Protein AF-A0A352CCK0-F1 (afdb_monomer)

Structure (mmCIF, N/CA/C/O backbone):
data_AF-A0A352CCK0-F1
#
_entry.id   AF-A0A352CCK0-F1
#
loop_
_atom_site.group_PDB
_atom_site.id
_atom_site.type_symbol
_atom_site.label_atom_id
_atom_site.label_alt_id
_atom_site.label_comp_id
_atom_site.label_asym_id
_atom_site.label_entity_id
_atom_site.label_seq_id
_atom_site.pdbx_PDB_ins_code
_atom_site.Cartn_x
_atom_site.Cartn_y
_atom_site.Cartn_z
_atom_site.occupancy
_atom_site.B_iso_or_equiv
_atom_site.auth_seq_id
_atom_site.auth_comp_id
_atom_site.auth_asym_id
_atom_site.auth_atom_id
_atom_site.pdbx_PDB_model_num
ATOM 1 N N . HIS A 1 1 ? 14.958 -21.003 -0.551 1.00 33.25 1 HIS A N 1
ATOM 2 C CA . HIS A 1 1 ? 13.578 -20.506 -0.450 1.00 33.25 1 HIS A CA 1
ATOM 3 C C . HIS A 1 1 ? 13.629 -19.339 0.520 1.00 33.25 1 HIS A C 1
ATOM 5 O O . HIS A 1 1 ? 13.794 -19.569 1.708 1.00 33.25 1 HIS A O 1
ATOM 11 N N . TYR A 1 2 ? 13.639 -18.114 0.000 1.00 32.19 2 TYR A N 1
ATOM 12 C CA . TYR A 1 2 ? 13.133 -16.966 0.750 1.00 32.19 2 TYR A CA 1
ATOM 13 C C . TYR A 1 2 ? 11.625 -17.012 0.502 1.00 32.19 2 TYR A C 1
ATOM 15 O O . TYR A 1 2 ? 11.228 -17.150 -0.652 1.00 32.19 2 TYR A O 1
ATOM 23 N N . GLY A 1 3 ? 10.820 -17.131 1.550 1.00 37.81 3 GLY A N 1
ATOM 24 C CA . GLY A 1 3 ? 9.410 -17.483 1.397 1.00 37.81 3 GLY A CA 1
ATOM 25 C C . GLY A 1 3 ? 8.846 -18.062 2.681 1.00 37.81 3 GLY A C 1
ATOM 26 O O . GLY A 1 3 ? 8.776 -19.281 2.848 1.00 37.81 3 GLY A O 1
ATOM 27 N N . GLY A 1 4 ? 8.462 -17.176 3.595 1.00 41.88 4 GLY A N 1
ATOM 28 C CA . GLY A 1 4 ? 7.286 -17.467 4.406 1.00 41.88 4 GLY A CA 1
ATOM 29 C C . GLY A 1 4 ? 6.049 -17.375 3.510 1.00 41.88 4 GLY A C 1
ATOM 30 O O . GLY A 1 4 ? 6.106 -16.785 2.438 1.00 41.88 4 GLY A O 1
ATOM 31 N N . SER A 1 5 ? 4.922 -17.940 3.934 1.00 61.09 5 SER A N 1
ATOM 32 C CA . SER A 1 5 ? 3.631 -17.880 3.223 1.00 61.09 5 SER A CA 1
ATOM 33 C C . SER A 1 5 ? 3.028 -16.465 3.100 1.00 61.09 5 SER A C 1
ATOM 35 O O . SER A 1 5 ? 1.829 -16.331 2.863 1.00 61.09 5 SER A O 1
ATOM 37 N N . ALA A 1 6 ? 3.818 -15.417 3.337 1.00 68.88 6 ALA A N 1
ATOM 38 C CA . ALA A 1 6 ? 3.396 -14.032 3.247 1.00 68.88 6 ALA A CA 1
ATOM 39 C C . ALA A 1 6 ? 3.385 -13.577 1.778 1.00 68.88 6 ALA A C 1
ATOM 41 O O . ALA A 1 6 ? 4.199 -14.042 0.980 1.00 68.88 6 ALA A O 1
ATOM 42 N N . PRO A 1 7 ? 2.457 -12.690 1.395 1.00 83.19 7 PRO A N 1
ATOM 43 C CA . PRO A 1 7 ? 2.450 -12.105 0.063 1.00 83.19 7 PRO A CA 1
ATOM 44 C C . PRO A 1 7 ? 3.632 -11.144 -0.107 1.00 83.19 7 PRO A C 1
ATOM 46 O O . PRO A 1 7 ? 4.042 -10.475 0.842 1.00 83.19 7 PRO A O 1
ATOM 49 N N . ASP A 1 8 ? 4.114 -11.003 -1.340 1.00 84.56 8 ASP A N 1
ATOM 50 C CA . ASP A 1 8 ? 5.326 -10.235 -1.648 1.00 84.56 8 ASP A CA 1
ATOM 51 C C . ASP A 1 8 ? 5.254 -8.770 -1.192 1.00 84.56 8 ASP A C 1
ATOM 53 O O . ASP A 1 8 ? 6.243 -8.209 -0.731 1.00 84.56 8 ASP A O 1
ATOM 57 N N . TRP A 1 9 ? 4.078 -8.137 -1.247 1.00 88.38 9 TRP A N 1
ATOM 58 C CA . TRP A 1 9 ? 3.930 -6.760 -0.764 1.00 88.38 9 TRP A CA 1
ATOM 59 C C . TRP A 1 9 ? 4.248 -6.620 0.732 1.00 88.38 9 TRP A C 1
ATOM 61 O O . TRP A 1 9 ? 4.710 -5.557 1.147 1.00 88.38 9 TRP A O 1
ATOM 71 N N . LEU A 1 10 ? 4.000 -7.654 1.544 1.00 89.19 10 LEU A N 1
ATOM 72 C CA . LEU A 1 10 ? 4.219 -7.625 2.991 1.00 89.19 10 LEU A CA 1
ATOM 73 C C . LEU A 1 10 ? 5.707 -7.777 3.320 1.00 89.19 10 LEU A C 1
ATOM 75 O O . LEU A 1 10 ? 6.226 -7.012 4.135 1.00 89.19 10 LEU A O 1
ATOM 79 N N . ASP A 1 11 ? 6.392 -8.691 2.631 1.00 85.12 11 ASP A N 1
ATOM 80 C CA . ASP A 1 11 ? 7.845 -8.866 2.728 1.00 85.12 11 ASP A CA 1
ATOM 81 C C . ASP A 1 11 ? 8.582 -7.596 2.269 1.00 85.12 11 ASP A C 1
ATOM 83 O O . ASP A 1 11 ? 9.446 -7.075 2.979 1.00 85.12 11 ASP A O 1
ATOM 87 N N . GLU A 1 12 ? 8.173 -7.015 1.138 1.00 86.25 12 GLU A N 1
ATOM 88 C CA . GLU A 1 12 ? 8.760 -5.767 0.645 1.00 86.25 12 GLU A CA 1
ATOM 89 C C . GLU A 1 12 ? 8.441 -4.573 1.544 1.00 86.25 12 GLU A C 1
ATOM 91 O O . GLU A 1 12 ? 9.282 -3.698 1.745 1.00 86.25 12 GLU A O 1
ATOM 96 N N . THR A 1 13 ? 7.256 -4.536 2.156 1.00 88.62 13 THR A N 1
ATOM 97 C CA . THR A 1 13 ? 6.929 -3.497 3.140 1.00 88.62 13 THR A CA 1
ATOM 98 C C . THR A 1 13 ? 7.850 -3.576 4.355 1.00 88.62 13 THR A C 1
ATOM 100 O O . THR A 1 13 ? 8.291 -2.534 4.840 1.00 88.62 13 THR A O 1
ATOM 103 N N . ALA A 1 14 ? 8.201 -4.778 4.820 1.00 88.00 14 ALA A N 1
ATOM 104 C CA . ALA A 1 14 ? 9.160 -4.937 5.909 1.00 88.00 14 ALA A CA 1
ATOM 105 C C . ALA A 1 14 ? 10.534 -4.349 5.542 1.00 88.00 14 ALA A C 1
ATOM 107 O O . ALA A 1 14 ? 11.110 -3.606 6.336 1.00 88.00 14 ALA A O 1
ATOM 108 N N . ALA A 1 15 ? 11.022 -4.600 4.322 1.00 86.81 15 ALA A N 1
ATOM 109 C CA . ALA A 1 15 ? 12.268 -4.010 3.829 1.00 86.81 15 ALA A CA 1
ATOM 110 C C . ALA A 1 15 ? 12.178 -2.477 3.704 1.00 86.81 15 ALA A C 1
ATOM 112 O O . ALA A 1 15 ? 13.061 -1.758 4.176 1.00 86.81 15 ALA A O 1
ATOM 113 N N . ILE A 1 16 ? 11.084 -1.970 3.129 1.00 88.81 16 ILE A N 1
ATOM 114 C CA . ILE A 1 16 ? 10.825 -0.538 2.930 1.00 88.81 16 ILE A CA 1
ATOM 115 C C . ILE A 1 16 ? 10.741 0.222 4.262 1.00 88.81 16 ILE A C 1
ATOM 117 O O . ILE A 1 16 ? 11.151 1.380 4.351 1.00 88.81 16 ILE A O 1
ATOM 121 N N . LEU A 1 17 ? 10.202 -0.394 5.315 1.00 90.50 17 LEU A N 1
ATOM 122 C CA . LEU A 1 17 ? 10.131 0.220 6.645 1.00 90.50 17 LEU A CA 1
ATOM 123 C C . LEU A 1 17 ? 11.506 0.369 7.309 1.00 90.50 17 LEU A C 1
ATOM 125 O O . LEU A 1 17 ? 11.658 1.220 8.181 1.00 90.50 17 LEU A O 1
ATOM 129 N N . CYS A 1 18 ? 12.510 -0.396 6.875 1.00 90.50 18 CYS A N 1
ATOM 130 C CA . CYS A 1 18 ? 13.891 -0.271 7.342 1.00 90.50 18 CYS A CA 1
ATOM 131 C C . CYS A 1 18 ? 14.732 0.739 6.539 1.00 90.50 18 CYS A C 1
ATOM 133 O O . CYS A 1 18 ? 15.909 0.930 6.852 1.00 90.50 18 CYS A O 1
ATOM 135 N N . GLU A 1 19 ? 14.174 1.371 5.503 1.00 91.00 19 GLU A N 1
ATOM 136 C CA . GLU A 1 19 ? 14.890 2.356 4.691 1.00 91.00 19 GLU A CA 1
ATOM 137 C C . GLU A 1 19 ? 15.216 3.635 5.471 1.00 91.00 19 GLU A C 1
ATOM 139 O O . GLU A 1 19 ? 14.504 4.057 6.383 1.00 91.00 19 GLU A O 1
ATOM 144 N N . ASP A 1 20 ? 16.289 4.315 5.066 1.00 92.19 20 ASP A N 1
ATOM 145 C CA . ASP A 1 20 ? 16.649 5.601 5.647 1.00 92.19 20 ASP A CA 1
ATOM 146 C C . ASP A 1 20 ? 15.631 6.710 5.297 1.00 92.19 20 ASP A C 1
ATOM 148 O O . ASP A 1 20 ? 14.841 6.625 4.347 1.00 92.19 20 ASP A O 1
ATOM 152 N N . ALA A 1 21 ? 15.673 7.804 6.061 1.00 92.00 21 ALA A N 1
ATOM 153 C CA . ALA A 1 21 ? 14.740 8.919 5.912 1.00 92.00 21 ALA A CA 1
ATOM 154 C C . ALA A 1 21 ? 14.803 9.596 4.530 1.00 92.00 21 ALA A C 1
ATOM 156 O O . ALA A 1 21 ? 13.780 10.072 4.032 1.00 92.00 21 ALA A O 1
ATOM 157 N N . LYS A 1 22 ? 15.982 9.644 3.895 1.00 91.00 22 LYS A N 1
ATOM 158 C CA . LYS A 1 22 ? 16.146 10.251 2.570 1.00 91.00 22 LYS A CA 1
ATOM 159 C C . LYS A 1 22 ? 15.487 9.372 1.509 1.00 91.00 22 LYS A C 1
ATOM 161 O O . LYS A 1 22 ? 14.765 9.902 0.668 1.00 91.00 22 LYS A O 1
ATOM 166 N N . THR A 1 23 ? 15.712 8.063 1.554 1.00 87.88 23 THR A N 1
ATOM 167 C CA . THR A 1 23 ? 15.094 7.092 0.638 1.00 87.88 23 THR A CA 1
ATOM 168 C C . THR A 1 23 ? 13.573 7.085 0.800 1.00 87.88 23 THR A C 1
ATOM 170 O O . THR A 1 23 ? 12.845 7.238 -0.182 1.00 87.88 23 THR A O 1
ATOM 173 N N . THR A 1 24 ? 13.089 7.071 2.045 1.00 91.88 24 THR A N 1
ATOM 174 C CA . THR A 1 24 ? 11.660 7.196 2.371 1.00 91.88 24 THR A CA 1
ATOM 175 C C . THR A 1 24 ? 11.036 8.464 1.772 1.00 91.88 24 THR A C 1
ATOM 177 O O . THR A 1 24 ? 9.984 8.405 1.128 1.00 91.88 24 THR A O 1
ATOM 180 N N . ALA A 1 25 ? 11.674 9.625 1.955 1.00 93.38 25 ALA A N 1
ATOM 181 C CA . ALA A 1 25 ? 11.174 10.894 1.425 1.00 93.38 25 ALA A CA 1
ATOM 182 C C . ALA A 1 25 ? 11.165 10.923 -0.112 1.00 93.38 25 ALA A C 1
ATOM 184 O O . ALA A 1 25 ? 10.228 11.450 -0.717 1.00 93.38 25 ALA A O 1
ATOM 185 N N . ASP A 1 26 ? 12.183 10.338 -0.743 1.00 90.31 26 ASP A N 1
ATOM 186 C CA . ASP A 1 26 ? 12.277 10.276 -2.197 1.00 90.31 26 ASP A CA 1
ATOM 187 C C . ASP A 1 26 ? 11.173 9.397 -2.796 1.00 90.31 26 ASP A C 1
ATOM 189 O O . ASP A 1 26 ? 10.500 9.826 -3.732 1.00 90.31 26 ASP A O 1
ATOM 193 N N . ARG A 1 27 ? 10.873 8.236 -2.195 1.00 92.44 27 ARG A N 1
ATOM 194 C CA . ARG A 1 27 ? 9.745 7.387 -2.619 1.00 92.44 27 ARG A CA 1
ATOM 195 C C . ARG A 1 27 ? 8.406 8.119 -2.545 1.00 92.44 27 ARG A C 1
ATOM 197 O O . ARG A 1 27 ? 7.650 8.114 -3.513 1.00 92.44 27 ARG A O 1
ATOM 204 N N . ARG A 1 28 ? 8.120 8.818 -1.442 1.00 96.25 28 ARG A N 1
ATOM 205 C CA . ARG A 1 28 ? 6.884 9.617 -1.308 1.00 96.25 28 ARG A CA 1
ATOM 206 C C . ARG A 1 28 ? 6.789 10.693 -2.392 1.00 96.25 28 ARG A C 1
ATOM 208 O O . ARG A 1 28 ? 5.745 10.859 -3.023 1.00 96.25 28 ARG A O 1
ATOM 215 N N . ARG A 1 29 ? 7.895 11.394 -2.659 1.00 94.62 29 ARG A N 1
ATOM 216 C CA . ARG A 1 29 ? 7.970 12.399 -3.728 1.00 94.62 29 ARG A CA 1
ATOM 217 C C . ARG A 1 29 ? 7.735 11.781 -5.108 1.00 94.62 29 ARG A C 1
ATOM 219 O O . ARG A 1 29 ? 6.977 12.342 -5.896 1.00 94.62 29 ARG A O 1
ATOM 226 N N . GLN A 1 30 ? 8.378 10.659 -5.415 1.00 92.38 30 GLN A N 1
ATOM 227 C CA . GLN A 1 30 ? 8.227 9.976 -6.699 1.00 92.38 30 GLN A CA 1
ATOM 228 C C . GLN A 1 30 ? 6.796 9.467 -6.900 1.00 92.38 30 GLN A C 1
ATOM 230 O O . GLN A 1 30 ? 6.229 9.669 -7.973 1.00 92.38 30 GLN A O 1
ATOM 235 N N . PHE A 1 31 ? 6.166 8.912 -5.860 1.00 94.62 31 PHE A N 1
ATOM 236 C CA . PHE A 1 31 ? 4.756 8.525 -5.909 1.00 94.62 31 PHE A CA 1
ATOM 237 C C . PHE A 1 31 ? 3.846 9.727 -6.210 1.00 94.62 31 PHE A C 1
ATOM 239 O O . PHE A 1 31 ? 2.965 9.638 -7.065 1.00 94.62 31 PHE A O 1
ATOM 246 N N . ALA A 1 32 ? 4.091 10.882 -5.578 1.00 94.44 32 ALA A N 1
ATOM 247 C CA . ALA A 1 32 ? 3.344 12.108 -5.864 1.00 94.44 32 ALA A CA 1
ATOM 248 C C . ALA A 1 32 ? 3.473 12.537 -7.338 1.00 94.44 32 ALA A C 1
ATOM 250 O O . ALA A 1 32 ? 2.478 12.880 -7.977 1.00 94.44 32 ALA A O 1
ATOM 251 N N . LEU A 1 33 ? 4.686 12.482 -7.899 1.00 91.44 33 LEU A N 1
ATOM 252 C CA . LEU A 1 33 ? 4.928 12.787 -9.313 1.00 91.44 33 LEU A CA 1
ATOM 253 C C . LEU A 1 33 ? 4.225 11.790 -10.242 1.00 91.44 33 LEU A C 1
ATOM 255 O O . LEU A 1 33 ? 3.633 12.214 -11.235 1.00 91.44 33 LEU A O 1
ATOM 259 N N . GLN A 1 34 ? 4.243 10.497 -9.907 1.00 91.38 34 GLN A N 1
ATOM 260 C CA . GLN A 1 34 ? 3.528 9.460 -10.650 1.00 91.38 34 GLN A CA 1
ATOM 261 C C . GLN A 1 34 ? 2.025 9.742 -10.672 1.00 91.38 34 GLN A C 1
ATOM 263 O O . GLN A 1 34 ? 1.400 9.726 -11.729 1.00 91.38 34 GLN A O 1
ATOM 268 N N . ARG A 1 35 ? 1.444 10.079 -9.517 1.00 90.94 35 ARG A N 1
ATOM 269 C CA . ARG A 1 35 ? 0.014 10.375 -9.411 1.00 90.94 35 ARG A CA 1
ATOM 270 C C . ARG A 1 35 ? -0.401 11.640 -10.170 1.00 90.94 35 ARG A C 1
ATOM 272 O O . ARG A 1 35 ? -1.517 11.722 -10.666 1.00 90.94 35 ARG A O 1
ATOM 279 N N . GLN A 1 36 ? 0.505 12.606 -10.298 1.00 91.44 36 GLN A N 1
ATOM 280 C CA . GLN A 1 36 ? 0.318 13.810 -11.117 1.00 91.44 36 GLN A CA 1
ATOM 281 C C . GLN A 1 36 ? 0.558 13.567 -12.619 1.00 91.44 36 GLN A C 1
ATOM 283 O O . GLN A 1 36 ? 0.538 14.520 -13.394 1.00 91.44 36 GLN A O 1
ATOM 288 N N . GLY A 1 37 ? 0.857 12.333 -13.041 1.00 87.31 37 GLY A N 1
ATOM 289 C CA . GLY A 1 37 ? 1.181 12.011 -14.434 1.00 87.31 37 GLY A CA 1
ATOM 290 C C . GLY A 1 37 ? 2.525 12.571 -14.916 1.00 87.31 37 GLY A C 1
ATOM 291 O O . GLY A 1 37 ? 2.793 12.579 -16.114 1.00 87.31 37 GLY A O 1
ATOM 292 N N . LYS A 1 38 ? 3.384 13.044 -14.004 1.00 84.56 38 LYS A N 1
ATOM 293 C CA . LYS A 1 38 ? 4.716 13.603 -14.314 1.00 84.56 38 LYS A CA 1
ATOM 294 C C . LYS A 1 38 ? 5.803 12.537 -14.430 1.00 84.56 38 LYS A C 1
ATOM 296 O O . LYS A 1 38 ? 6.928 12.842 -14.814 1.00 84.56 38 LYS A O 1
ATOM 301 N N . PHE A 1 39 ? 5.475 11.307 -14.065 1.00 77.94 39 PHE A N 1
ATOM 302 C CA . PHE A 1 39 ? 6.339 10.142 -14.141 1.00 77.94 39 PHE A CA 1
ATOM 303 C C . PHE A 1 39 ? 5.515 8.975 -14.688 1.00 77.94 39 PHE A C 1
ATOM 305 O O . PHE A 1 39 ? 4.384 8.768 -14.244 1.00 77.94 39 PHE A O 1
ATOM 312 N N . GLN A 1 40 ? 6.055 8.247 -15.669 1.00 76.00 40 GLN A N 1
ATOM 313 C CA . GLN A 1 40 ? 5.382 7.070 -16.214 1.00 76.00 40 GLN A CA 1
ATOM 314 C C . GLN A 1 40 ? 5.359 5.964 -15.162 1.00 76.00 40 GLN A C 1
ATOM 316 O O . GLN A 1 40 ? 6.388 5.611 -14.601 1.00 76.00 40 GLN A O 1
ATOM 321 N N . GLY A 1 41 ? 4.177 5.425 -14.895 1.00 77.69 41 GLY A N 1
ATOM 322 C CA . GLY A 1 41 ? 3.993 4.354 -13.930 1.00 77.69 41 GLY A CA 1
ATOM 323 C C . GLY A 1 41 ? 2.520 4.031 -13.746 1.00 77.69 41 GLY A C 1
ATOM 324 O O . GLY A 1 41 ? 1.642 4.693 -14.309 1.00 77.69 41 GLY A O 1
ATOM 325 N N . ARG A 1 42 ? 2.242 3.006 -12.946 1.00 83.94 42 ARG A N 1
ATOM 326 C CA . ARG A 1 42 ? 0.880 2.555 -12.649 1.00 83.94 42 ARG A CA 1
ATOM 327 C C . ARG A 1 42 ? 0.640 2.562 -11.148 1.00 83.94 42 ARG A C 1
ATOM 329 O O . ARG A 1 42 ? 1.481 2.117 -10.382 1.00 83.94 42 ARG A O 1
ATOM 336 N N . ILE A 1 43 ? -0.523 3.053 -10.736 1.00 88.94 43 ILE A N 1
ATOM 337 C CA . ILE A 1 43 ? -1.064 2.787 -9.402 1.00 88.94 43 ILE A CA 1
ATOM 338 C C . ILE A 1 43 ? -2.112 1.698 -9.598 1.00 88.94 43 ILE A C 1
ATOM 340 O O . ILE A 1 43 ? -3.000 1.841 -10.442 1.00 88.94 43 ILE A O 1
ATOM 344 N N . TRP A 1 44 ? -1.964 0.581 -8.897 1.00 91.81 44 TRP A N 1
ATOM 345 C CA . TRP A 1 44 ? -2.895 -0.535 -9.010 1.00 91.81 44 TRP A CA 1
ATOM 346 C C . TRP A 1 44 ? -4.016 -0.413 -7.978 1.00 91.81 44 TRP A C 1
ATOM 348 O O . TRP A 1 44 ? -3.738 -0.007 -6.847 1.00 91.81 44 TRP A O 1
ATOM 358 N N . PRO A 1 45 ? -5.246 -0.841 -8.317 1.00 92.25 45 PRO A N 1
ATOM 359 C CA . PRO A 1 45 ? -6.293 -1.052 -7.321 1.00 92.25 45 PRO A CA 1
ATOM 360 C C . PRO A 1 45 ? -5.807 -1.989 -6.208 1.00 92.25 45 PRO A C 1
ATOM 362 O O . PRO A 1 45 ? -5.096 -2.959 -6.495 1.00 92.25 45 PRO A O 1
ATOM 365 N N . MET A 1 46 ? -6.210 -1.744 -4.961 1.00 92.31 46 MET A N 1
ATOM 366 C CA . MET A 1 46 ? -5.807 -2.526 -3.782 1.00 92.31 46 MET A CA 1
ATOM 367 C C . MET A 1 46 ? -6.054 -4.015 -3.954 1.00 92.31 46 MET A C 1
ATOM 369 O O . MET A 1 46 ? -5.168 -4.806 -3.643 1.00 92.31 46 MET A O 1
ATOM 373 N N . ARG A 1 47 ? -7.207 -4.411 -4.513 1.00 87.88 47 ARG A N 1
ATOM 374 C CA . ARG A 1 47 ? -7.478 -5.833 -4.794 1.00 87.88 47 ARG A CA 1
ATOM 375 C C . ARG A 1 47 ? -6.352 -6.480 -5.598 1.00 87.88 47 ARG A C 1
ATOM 377 O O . ARG A 1 47 ? -5.924 -7.575 -5.272 1.00 87.88 47 ARG A O 1
ATOM 384 N N . HIS A 1 48 ? -5.889 -5.801 -6.643 1.00 86.56 48 HIS A N 1
ATOM 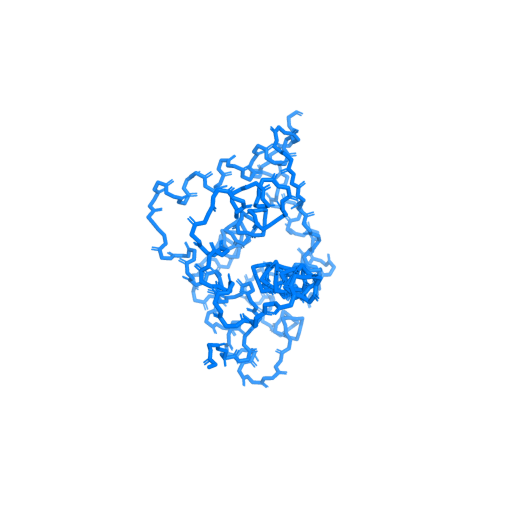385 C CA . HIS A 1 48 ? -4.831 -6.332 -7.487 1.00 86.56 48 HIS A CA 1
ATOM 386 C C . HIS A 1 48 ? -3.482 -6.269 -6.772 1.00 86.56 48 HIS A C 1
ATOM 388 O O . HIS A 1 48 ? -2.780 -7.268 -6.721 1.00 86.56 48 HIS A O 1
ATOM 394 N N . PHE A 1 49 ? -3.147 -5.125 -6.174 1.00 90.25 49 PHE A N 1
ATOM 395 C CA . PHE A 1 49 ? -1.878 -4.920 -5.475 1.00 90.25 49 PHE A CA 1
ATOM 396 C C . PHE A 1 49 ? -1.623 -5.959 -4.368 1.00 90.25 49 PHE A C 1
ATOM 398 O O . PHE A 1 49 ? -0.516 -6.474 -4.255 1.00 90.25 49 PHE A O 1
ATOM 405 N N . LEU A 1 50 ? -2.651 -6.310 -3.592 1.00 89.88 50 LEU A N 1
ATOM 406 C CA . LEU A 1 50 ? -2.552 -7.270 -2.486 1.00 89.88 50 LEU A CA 1
ATOM 407 C C . LEU A 1 50 ? -2.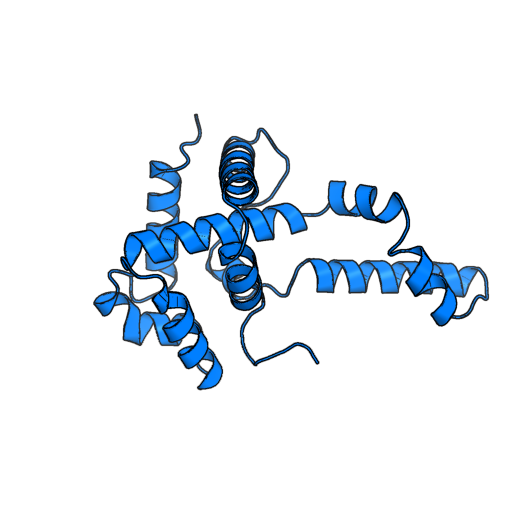348 -8.726 -2.940 1.00 89.88 50 LEU A C 1
ATOM 409 O O . LEU A 1 50 ? -1.915 -9.552 -2.138 1.00 89.88 50 LEU A O 1
ATOM 413 N N . GLU A 1 51 ? -2.663 -9.033 -4.200 1.00 85.38 51 GLU A N 1
ATOM 414 C CA . GLU A 1 51 ? -2.538 -10.360 -4.820 1.00 85.38 51 GLU A CA 1
ATOM 415 C C . GLU A 1 51 ? -1.330 -10.451 -5.773 1.00 85.38 51 GLU A C 1
ATOM 417 O O . GLU A 1 51 ? -1.050 -11.517 -6.325 1.00 85.38 51 GLU A O 1
ATOM 422 N N . MET A 1 52 ? -0.623 -9.340 -6.008 1.00 79.88 52 MET A N 1
ATOM 423 C CA . MET A 1 52 ? 0.503 -9.298 -6.936 1.00 79.88 52 MET A CA 1
ATOM 424 C C . MET A 1 52 ? 1.681 -10.130 -6.429 1.00 79.88 52 MET A C 1
ATOM 426 O O . MET A 1 52 ? 2.120 -9.984 -5.290 1.00 79.88 52 MET A O 1
ATOM 430 N N . ALA A 1 53 ? 2.236 -10.934 -7.337 1.00 71.81 53 ALA A N 1
ATOM 431 C CA . ALA A 1 53 ? 3.556 -11.520 -7.164 1.00 71.81 53 ALA A CA 1
ATOM 432 C C . ALA A 1 53 ? 4.652 -10.455 -7.349 1.00 71.81 53 ALA A C 1
ATOM 434 O O . ALA A 1 53 ? 4.461 -9.485 -8.091 1.00 71.81 53 ALA A O 1
ATOM 435 N N . HIS A 1 54 ? 5.810 -10.665 -6.725 1.00 68.25 54 HIS A N 1
ATOM 436 C CA . HIS A 1 54 ? 6.921 -9.722 -6.718 1.00 68.25 54 HIS A CA 1
ATOM 437 C C . HIS A 1 54 ? 7.326 -9.316 -8.152 1.00 68.25 54 HIS A C 1
ATOM 439 O O . HIS A 1 54 ? 7.680 -10.192 -8.954 1.00 68.25 54 HIS A O 1
ATOM 445 N N . PRO A 1 55 ? 7.340 -8.014 -8.506 1.00 63.88 55 PRO A N 1
ATOM 446 C CA . PRO A 1 55 ? 7.640 -7.571 -9.869 1.00 63.88 55 PRO A CA 1
ATOM 447 C C . PRO A 1 55 ? 9.007 -8.036 -10.369 1.00 63.88 55 PRO A C 1
ATOM 449 O O . PRO A 1 55 ? 9.108 -8.493 -11.504 1.00 63.88 55 PRO A O 1
ATOM 452 N N . LEU A 1 56 ? 10.042 -8.022 -9.512 1.00 61.47 56 LEU A N 1
ATOM 453 C CA . LEU A 1 56 ? 11.363 -8.523 -9.914 1.00 61.47 56 LEU A CA 1
ATOM 454 C C . LEU A 1 56 ? 11.363 -10.032 -10.166 1.00 61.47 56 LEU A C 1
ATOM 456 O O . LEU A 1 56 ? 12.158 -10.489 -10.970 1.00 61.47 56 LEU A O 1
ATOM 460 N N . ALA A 1 57 ? 10.466 -10.814 -9.555 1.00 57.62 57 ALA A N 1
ATOM 461 C CA . ALA A 1 57 ? 10.378 -12.244 -9.854 1.00 57.62 57 ALA A CA 1
ATOM 462 C C . ALA A 1 57 ? 9.772 -12.490 -11.249 1.00 57.62 57 ALA A C 1
ATOM 464 O O . ALA A 1 57 ? 10.174 -13.422 -11.947 1.00 57.62 57 ALA A O 1
ATOM 465 N N . GLN A 1 58 ? 8.836 -11.636 -11.683 1.00 56.94 58 GLN A N 1
ATOM 466 C CA . GLN A 1 58 ? 8.296 -11.673 -13.046 1.00 56.94 58 GLN A CA 1
ATOM 467 C C . GLN A 1 58 ? 9.298 -11.145 -14.078 1.00 56.94 58 GLN A C 1
ATOM 469 O O . GLN A 1 58 ? 9.434 -11.731 -15.153 1.00 56.94 58 GLN A O 1
ATOM 474 N N . GLU A 1 59 ? 10.030 -10.080 -13.750 1.00 58.38 59 GLU A N 1
ATOM 475 C CA . GLU A 1 59 ? 11.101 -9.548 -14.598 1.00 58.38 59 GLU A CA 1
ATOM 476 C C . GLU A 1 59 ? 12.265 -10.532 -14.717 1.00 58.38 59 GLU A C 1
ATOM 478 O O . GLU A 1 59 ? 12.703 -10.803 -15.831 1.00 58.38 59 GLU A O 1
ATOM 483 N N . ASP A 1 60 ? 12.697 -11.153 -13.616 1.00 53.56 60 ASP A N 1
ATOM 484 C CA . ASP A 1 60 ? 13.688 -12.230 -13.618 1.00 53.56 60 ASP A CA 1
ATOM 485 C C . ASP A 1 60 ? 13.217 -13.394 -14.496 1.00 53.56 60 ASP A C 1
ATOM 487 O O . ASP A 1 60 ? 13.990 -13.918 -15.296 1.00 53.56 60 ASP A O 1
ATOM 491 N N . ALA A 1 61 ? 11.944 -13.794 -14.406 1.00 58.22 61 ALA A N 1
ATOM 492 C CA . ALA A 1 61 ? 11.395 -14.860 -15.240 1.00 58.22 61 ALA A CA 1
ATOM 493 C C . ALA A 1 61 ? 11.375 -14.487 -16.733 1.00 58.22 61 ALA A C 1
ATOM 495 O O . ALA A 1 61 ? 11.705 -15.328 -17.575 1.00 58.22 61 ALA A O 1
ATOM 496 N N . HIS A 1 62 ? 11.028 -13.243 -17.072 1.00 57.66 62 HIS A N 1
ATOM 497 C CA . HIS A 1 62 ? 11.065 -12.749 -18.449 1.00 57.66 62 HIS A CA 1
ATOM 498 C C . HIS A 1 62 ? 12.503 -12.675 -18.975 1.00 57.66 62 HIS A C 1
ATOM 500 O O . HIS A 1 62 ? 12.787 -13.197 -20.049 1.00 57.66 62 HIS A O 1
ATOM 506 N N . LEU A 1 63 ? 13.427 -12.117 -18.190 1.00 57.50 63 LEU A N 1
ATOM 507 C CA . LEU A 1 63 ? 14.854 -12.052 -18.500 1.00 57.50 63 LEU A CA 1
ATOM 508 C C . LEU A 1 63 ? 15.449 -13.444 -18.701 1.00 57.50 63 LEU A C 1
ATOM 510 O O . LEU A 1 63 ? 16.137 -13.672 -19.688 1.00 57.50 63 LEU A O 1
ATOM 514 N N . LEU A 1 64 ? 15.133 -14.404 -17.828 1.00 58.22 64 LEU A N 1
ATOM 515 C CA . LEU A 1 64 ? 15.526 -15.802 -18.008 1.00 58.22 64 LEU A CA 1
ATOM 516 C C . LEU A 1 64 ? 14.904 -16.428 -19.262 1.00 58.22 64 LEU A C 1
ATOM 518 O O . LEU A 1 64 ? 15.526 -17.292 -19.874 1.00 58.22 64 LEU A O 1
ATOM 522 N N . THR A 1 65 ? 13.686 -16.041 -19.637 1.00 64.75 65 THR A N 1
ATOM 523 C CA . THR A 1 65 ? 13.004 -16.579 -20.822 1.00 64.75 65 THR A CA 1
ATOM 524 C C . THR A 1 65 ? 13.622 -16.049 -22.113 1.00 64.75 65 THR A C 1
ATOM 526 O O . THR A 1 65 ? 13.914 -16.841 -23.008 1.00 64.75 65 THR A O 1
ATOM 529 N N . GLU A 1 66 ? 13.872 -14.744 -22.205 1.00 60.16 66 GLU A N 1
ATOM 530 C CA . GLU A 1 66 ? 14.537 -14.130 -23.360 1.00 60.16 66 GLU A CA 1
ATOM 531 C C . GLU A 1 66 ? 15.989 -14.604 -23.477 1.00 60.16 66 GLU A C 1
ATOM 533 O O . GLU A 1 66 ? 16.402 -15.073 -24.536 1.00 60.16 66 GLU A O 1
ATOM 538 N N . ALA A 1 67 ? 16.710 -14.657 -22.356 1.00 58.53 67 ALA A N 1
ATOM 539 C CA . ALA A 1 67 ? 18.048 -15.234 -22.277 1.00 58.53 67 ALA A CA 1
ATOM 540 C C . ALA A 1 67 ? 18.123 -16.668 -22.809 1.00 58.53 67 ALA A C 1
ATOM 542 O O . ALA A 1 67 ? 19.055 -17.028 -23.524 1.00 58.53 67 ALA A O 1
ATOM 543 N N . LYS A 1 68 ? 17.137 -17.505 -22.468 1.00 61.81 68 LYS A N 1
ATOM 544 C CA . LYS A 1 68 ? 17.058 -18.883 -22.965 1.00 61.81 68 LYS A CA 1
ATOM 545 C C . LYS A 1 68 ? 16.804 -18.940 -24.466 1.00 61.81 68 LYS A C 1
ATOM 547 O O . LYS A 1 68 ? 17.358 -19.810 -25.130 1.00 61.81 68 LYS A O 1
ATOM 552 N N . LYS A 1 69 ? 15.985 -18.035 -25.013 1.00 64.88 69 LYS A N 1
ATOM 553 C CA . LYS A 1 69 ? 15.742 -17.959 -26.463 1.00 64.88 69 LYS A CA 1
ATOM 554 C C . LYS A 1 69 ? 17.009 -17.557 -27.218 1.00 64.88 69 LYS A C 1
ATOM 556 O O . LYS A 1 69 ? 17.332 -18.188 -28.220 1.00 64.88 69 LYS A O 1
ATOM 561 N N . GLU A 1 70 ? 17.743 -16.567 -26.718 1.00 58.66 70 GLU A N 1
ATOM 562 C CA . GLU A 1 70 ? 19.006 -16.111 -27.311 1.00 58.66 70 GLU A CA 1
ATOM 563 C C . GLU A 1 70 ? 20.110 -17.169 -27.190 1.00 58.66 70 GLU A C 1
ATOM 565 O O . GLU A 1 70 ? 20.753 -17.517 -28.181 1.00 58.66 70 GLU A O 1
ATOM 570 N N . ALA A 1 71 ? 20.278 -17.774 -26.011 1.00 60.31 71 ALA A N 1
ATOM 571 C CA . ALA A 1 71 ? 21.255 -18.839 -25.795 1.00 60.31 71 ALA A CA 1
ATOM 572 C C . ALA A 1 71 ? 20.967 -20.080 -26.659 1.00 60.31 71 ALA A C 1
ATOM 574 O O . ALA A 1 71 ? 21.900 -20.683 -27.196 1.00 60.31 71 ALA A O 1
ATOM 575 N N . ALA A 1 72 ? 19.689 -20.427 -26.857 1.00 63.44 72 ALA A N 1
ATOM 576 C CA . ALA A 1 72 ? 19.278 -21.494 -27.767 1.00 63.44 72 ALA A CA 1
ATOM 577 C C . ALA A 1 72 ? 19.568 -21.156 -29.240 1.00 63.44 72 ALA A C 1
ATOM 579 O O . ALA A 1 72 ? 19.961 -22.044 -29.995 1.00 63.44 72 ALA A O 1
ATOM 580 N N . ALA A 1 73 ? 19.422 -19.890 -29.644 1.00 66.69 73 ALA A N 1
ATOM 581 C CA . ALA A 1 73 ? 19.762 -19.434 -30.992 1.00 66.69 73 ALA A CA 1
ATOM 582 C C . ALA A 1 73 ? 21.281 -19.452 -31.260 1.00 66.69 73 ALA A C 1
ATOM 584 O O . ALA A 1 73 ? 21.704 -19.670 -32.394 1.00 66.69 73 ALA A O 1
ATOM 585 N N . GLU A 1 74 ? 22.104 -19.275 -30.223 1.00 67.50 74 GLU A N 1
ATOM 586 C CA . GLU A 1 74 ? 23.571 -19.229 -30.315 1.00 67.50 74 GLU A CA 1
ATOM 587 C C . GLU A 1 74 ? 24.283 -20.527 -29.882 1.00 67.50 74 GLU A C 1
ATOM 589 O O . GLU A 1 74 ? 25.515 -20.594 -29.899 1.00 67.50 74 GLU A O 1
ATOM 594 N N . GLY A 1 75 ? 23.539 -21.563 -29.477 1.00 61.88 75 GLY A N 1
ATOM 595 C CA . GLY A 1 75 ? 24.089 -22.850 -29.031 1.00 61.88 75 GLY A CA 1
ATOM 596 C C . GLY A 1 75 ? 24.869 -22.794 -27.707 1.00 61.88 75 GLY A C 1
ATOM 597 O O . GLY A 1 75 ? 25.758 -23.617 -27.484 1.00 61.88 75 GLY A O 1
ATOM 598 N N . ARG A 1 76 ? 24.576 -21.821 -26.834 1.00 56.84 76 ARG A N 1
ATOM 599 C CA . ARG A 1 76 ? 25.269 -21.590 -25.551 1.00 56.84 76 ARG A CA 1
ATOM 600 C C . ARG A 1 76 ? 24.470 -22.166 -24.374 1.00 56.84 76 ARG A C 1
ATOM 602 O O . ARG A 1 76 ? 23.249 -22.234 -24.417 1.00 56.84 76 ARG A O 1
ATOM 609 N N . SER A 1 77 ? 25.152 -22.584 -23.304 1.00 56.50 77 SER A N 1
ATOM 610 C CA . SER A 1 77 ? 24.513 -23.192 -22.123 1.00 56.50 77 SER A CA 1
ATOM 611 C C . SER A 1 77 ? 24.039 -22.162 -21.083 1.00 56.50 77 SER A C 1
ATOM 613 O O . SER A 1 77 ? 24.807 -21.270 -20.715 1.00 56.50 77 SER A O 1
ATOM 615 N N . ASP A 1 78 ? 22.844 -22.381 -20.521 1.00 54.56 78 ASP A N 1
ATOM 616 C CA . ASP A 1 78 ? 22.099 -21.527 -19.570 1.00 54.56 78 ASP A CA 1
ATOM 617 C C . ASP A 1 78 ? 22.901 -20.917 -18.396 1.00 54.56 78 ASP A C 1
ATOM 619 O O . ASP A 1 78 ? 22.583 -19.827 -17.917 1.00 54.56 78 ASP A O 1
ATOM 623 N N . GLY A 1 79 ? 23.934 -21.602 -17.891 1.00 47.62 79 GLY A N 1
ATOM 624 C CA . GLY A 1 79 ? 24.602 -21.240 -16.632 1.00 47.62 79 GLY A CA 1
ATOM 625 C C . GLY A 1 79 ? 25.493 -19.990 -16.678 1.00 47.62 79 GLY A C 1
ATOM 626 O O . GLY A 1 79 ? 25.590 -19.277 -15.681 1.00 47.62 79 GLY A O 1
ATOM 627 N N . ALA A 1 80 ? 26.133 -19.699 -17.815 1.00 45.41 80 ALA A N 1
ATOM 628 C CA . ALA A 1 80 ? 27.079 -18.580 -17.936 1.00 45.41 80 ALA A CA 1
ATOM 629 C C . ALA A 1 80 ? 26.384 -17.230 -18.193 1.00 45.41 80 ALA A C 1
ATOM 631 O O . ALA A 1 80 ? 26.912 -16.180 -17.835 1.00 45.41 80 ALA A O 1
ATOM 632 N N . PHE A 1 81 ? 25.181 -17.254 -18.772 1.00 46.09 81 PHE A N 1
ATOM 633 C CA . PHE A 1 81 ? 24.448 -16.058 -19.188 1.00 46.09 81 PHE A CA 1
ATOM 634 C C . PHE A 1 81 ? 23.705 -15.384 -18.024 1.00 46.09 81 PHE A C 1
ATOM 636 O O . PHE A 1 81 ? 23.685 -14.157 -17.924 1.00 46.09 81 PHE A O 1
ATOM 643 N N . LYS A 1 82 ? 23.196 -16.178 -17.066 1.00 44.91 82 LYS A N 1
ATOM 644 C CA . LYS A 1 82 ? 22.518 -15.678 -15.857 1.00 44.91 82 LYS A CA 1
ATOM 645 C C . LYS A 1 82 ? 23.385 -14.692 -15.057 1.00 44.91 82 LYS A C 1
ATOM 647 O O . LYS A 1 82 ? 22.848 -13.774 -14.463 1.00 44.91 82 LYS A O 1
ATOM 652 N N . ILE A 1 83 ? 24.714 -14.837 -15.066 1.00 47.12 83 ILE A N 1
ATOM 653 C CA . ILE A 1 83 ? 25.651 -13.955 -14.339 1.00 47.12 83 ILE A CA 1
ATOM 654 C C . ILE A 1 83 ? 25.869 -12.608 -15.063 1.00 47.12 83 ILE A C 1
ATOM 656 O O . ILE A 1 83 ? 26.186 -11.612 -14.410 1.00 47.12 83 ILE A O 1
ATOM 660 N N . THR A 1 84 ? 25.686 -12.559 -16.385 1.00 45.12 84 THR A N 1
ATOM 661 C CA . THR A 1 84 ? 25.912 -11.361 -17.213 1.00 45.12 84 THR A CA 1
ATOM 662 C C . THR A 1 84 ? 24.737 -10.382 -17.140 1.00 45.12 84 THR A C 1
ATOM 664 O O . THR A 1 84 ? 24.969 -9.184 -16.990 1.00 45.12 84 THR A O 1
ATOM 667 N N . ILE A 1 85 ? 23.492 -10.880 -17.133 1.00 52.66 85 ILE A N 1
ATOM 668 C CA . ILE A 1 85 ? 22.273 -10.048 -17.038 1.00 52.66 85 ILE A CA 1
ATOM 669 C C . ILE A 1 85 ? 22.269 -9.195 -15.760 1.00 52.66 85 ILE A C 1
ATOM 671 O O . ILE A 1 85 ? 21.977 -8.004 -15.811 1.00 52.66 85 ILE A O 1
ATOM 675 N N . TYR A 1 86 ? 22.676 -9.760 -14.617 1.00 50.50 86 TYR A N 1
ATOM 676 C CA . TYR A 1 86 ? 22.720 -9.020 -13.346 1.00 50.50 86 TYR A CA 1
ATOM 677 C C . TYR A 1 86 ? 23.813 -7.933 -13.285 1.00 50.50 86 TYR A C 1
ATOM 679 O O . TYR A 1 86 ? 23.863 -7.186 -12.310 1.00 50.50 86 TYR A O 1
ATOM 687 N N . LYS A 1 87 ? 24.708 -7.831 -14.280 1.00 50.41 87 LYS A N 1
ATOM 688 C CA . LYS A 1 87 ? 25.850 -6.898 -14.267 1.00 50.41 87 LYS A CA 1
ATOM 689 C C . LYS A 1 87 ? 25.779 -5.768 -15.307 1.00 50.41 87 LYS A C 1
ATOM 691 O O . LYS A 1 87 ? 26.637 -4.889 -15.254 1.00 50.41 87 LYS A O 1
ATOM 696 N N . GLY A 1 88 ? 24.819 -5.772 -16.237 1.00 49.44 88 GLY A N 1
ATOM 697 C CA . GLY A 1 88 ? 24.810 -4.874 -17.405 1.00 49.44 88 GLY A CA 1
ATOM 698 C C . GLY A 1 88 ? 23.834 -3.689 -17.342 1.00 49.44 88 GLY A C 1
ATOM 699 O O . GLY A 1 88 ? 22.814 -3.734 -16.658 1.00 49.44 88 GLY A O 1
ATOM 700 N N . ASP A 1 89 ? 24.110 -2.640 -18.129 1.00 47.84 89 ASP A N 1
ATOM 701 C CA . ASP A 1 89 ? 23.218 -1.482 -18.348 1.00 47.84 89 ASP A CA 1
ATOM 702 C C . ASP A 1 89 ? 21.870 -1.858 -19.011 1.00 47.84 89 ASP A C 1
ATOM 704 O O . ASP A 1 89 ? 20.907 -1.094 -18.947 1.00 47.84 89 ASP A O 1
ATOM 708 N N . GLU A 1 90 ? 21.756 -3.066 -19.564 1.00 47.84 90 GLU A N 1
ATOM 709 C CA . GLU A 1 90 ? 20.509 -3.654 -20.075 1.00 47.84 90 GLU A CA 1
ATOM 710 C C . GLU A 1 90 ? 19.470 -3.882 -18.966 1.00 47.84 90 GLU A C 1
ATOM 712 O O . GLU A 1 90 ? 18.282 -3.649 -19.188 1.00 47.84 90 GLU A O 1
ATOM 717 N N . ALA A 1 91 ? 19.903 -4.212 -17.741 1.00 49.03 91 ALA A N 1
ATOM 718 C CA . ALA A 1 91 ? 19.009 -4.288 -16.585 1.00 49.03 91 ALA A CA 1
ATOM 719 C C . ALA A 1 91 ? 18.389 -2.915 -16.265 1.00 49.03 91 ALA A C 1
ATOM 721 O O . ALA A 1 91 ? 17.204 -2.824 -15.961 1.00 49.03 91 ALA A O 1
ATOM 722 N N . LYS A 1 92 ? 19.149 -1.818 -16.413 1.00 44.25 92 LYS A N 1
ATOM 723 C CA . LYS A 1 92 ? 18.628 -0.452 -16.215 1.00 44.25 92 LYS A CA 1
ATOM 724 C C . LYS A 1 92 ? 17.642 -0.034 -17.306 1.00 44.25 92 LYS A C 1
ATOM 726 O O . LYS A 1 92 ? 16.674 0.654 -17.000 1.00 44.25 92 LYS A O 1
ATOM 731 N N . ALA A 1 93 ? 17.879 -0.425 -18.559 1.00 44.97 93 ALA A N 1
ATOM 732 C CA . ALA A 1 93 ? 16.972 -0.127 -19.668 1.00 44.97 93 ALA A CA 1
ATOM 733 C C . ALA A 1 93 ? 15.640 -0.887 -19.540 1.00 44.97 93 ALA A C 1
ATOM 735 O O . ALA A 1 93 ? 14.585 -0.324 -19.832 1.00 44.97 93 ALA A O 1
ATOM 736 N N . LEU A 1 94 ? 15.678 -2.128 -19.042 1.00 44.72 94 LEU A N 1
ATOM 737 C CA . LEU A 1 94 ? 14.473 -2.909 -18.768 1.00 44.72 94 LEU A CA 1
ATOM 738 C C . LEU A 1 94 ? 13.675 -2.326 -17.593 1.00 44.72 94 LEU A C 1
ATOM 740 O O . LEU A 1 94 ? 12.474 -2.118 -17.737 1.00 44.72 94 LEU A O 1
ATOM 744 N N . ILE A 1 95 ? 14.350 -1.968 -16.489 1.00 48.22 95 ILE A N 1
ATOM 745 C CA . ILE A 1 95 ? 13.755 -1.259 -15.338 1.00 48.22 95 ILE A CA 1
ATOM 746 C C . ILE A 1 95 ? 13.137 0.081 -15.772 1.00 48.22 95 ILE A C 1
ATOM 748 O O . ILE A 1 95 ? 12.091 0.475 -15.265 1.00 48.22 95 ILE A O 1
ATOM 752 N N . GLY A 1 96 ? 13.743 0.771 -16.745 1.00 46.28 96 GLY A N 1
ATOM 753 C CA . GLY A 1 96 ? 13.226 2.027 -17.299 1.00 46.28 96 GLY A CA 1
ATOM 754 C C . GLY A 1 96 ? 11.867 1.909 -18.004 1.00 46.28 96 GLY A C 1
ATOM 755 O O . GLY A 1 96 ? 11.147 2.901 -18.075 1.00 46.28 96 GLY A O 1
ATOM 756 N N . ASN A 1 97 ? 11.500 0.712 -18.476 1.00 48.78 97 ASN A N 1
ATOM 757 C CA . ASN A 1 97 ? 10.194 0.401 -19.075 1.00 48.78 97 ASN A CA 1
ATOM 758 C C . ASN A 1 97 ? 9.307 -0.463 -18.162 1.00 48.78 97 ASN A C 1
ATOM 760 O O . ASN A 1 97 ? 8.236 -0.914 -18.582 1.00 48.78 97 ASN A O 1
ATOM 764 N N . SER A 1 98 ? 9.748 -0.730 -16.934 1.00 63.19 98 SER A N 1
ATOM 765 C CA . SER A 1 98 ? 9.067 -1.629 -16.018 1.00 63.19 98 SER A CA 1
ATOM 766 C C . SER A 1 98 ? 8.208 -0.870 -15.009 1.00 63.19 98 SER A C 1
ATOM 768 O O . SER A 1 98 ? 8.470 0.279 -14.661 1.00 63.19 98 SER A O 1
ATOM 770 N N . ASN A 1 99 ? 7.144 -1.520 -14.529 1.00 69.62 99 ASN A N 1
ATOM 771 C CA . ASN A 1 99 ? 6.330 -0.975 -13.442 1.00 69.62 99 ASN A CA 1
ATOM 772 C C . ASN A 1 99 ? 6.887 -1.361 -12.057 1.00 69.62 99 ASN A C 1
ATOM 774 O O . ASN A 1 99 ? 6.283 -0.993 -11.052 1.00 69.62 99 ASN A O 1
ATOM 778 N N . ALA A 1 100 ? 8.016 -2.080 -11.963 1.00 72.69 100 ALA A N 1
ATOM 779 C CA . ALA A 1 100 ? 8.602 -2.454 -10.673 1.00 72.69 100 ALA A CA 1
ATOM 780 C C . ALA A 1 100 ? 8.840 -1.250 -9.747 1.00 72.69 100 ALA A C 1
ATOM 782 O O . ALA A 1 100 ? 8.461 -1.345 -8.578 1.00 72.69 100 ALA A O 1
ATOM 783 N N . PRO A 1 101 ? 9.349 -0.090 -10.219 1.00 83.25 101 PRO A N 1
ATOM 784 C CA . PRO A 1 101 ? 9.444 1.097 -9.377 1.00 83.25 101 PRO A CA 1
ATOM 785 C C . PRO A 1 101 ? 8.093 1.474 -8.763 1.00 83.25 101 PRO A C 1
ATOM 787 O O . PRO A 1 101 ? 8.008 1.670 -7.552 1.00 83.25 101 PRO A O 1
ATOM 790 N N . SER A 1 102 ? 7.017 1.482 -9.557 1.00 87.94 102 SER A N 1
ATOM 791 C CA . SER A 1 102 ? 5.675 1.817 -9.079 1.00 87.94 102 SER A CA 1
ATOM 792 C C . SER A 1 102 ? 5.183 0.898 -7.960 1.00 87.94 102 SER A C 1
ATOM 794 O O . SER A 1 102 ? 4.483 1.376 -7.069 1.00 87.94 102 SER A O 1
ATOM 796 N N . PHE A 1 103 ? 5.556 -0.387 -7.964 1.00 88.81 103 PHE A N 1
ATOM 797 C CA . PHE A 1 103 ? 5.171 -1.324 -6.903 1.00 88.81 103 PHE A CA 1
ATOM 798 C C . PHE A 1 103 ? 5.767 -0.905 -5.562 1.00 88.81 103 PHE A C 1
ATOM 800 O O . PHE A 1 103 ? 5.036 -0.765 -4.586 1.00 88.81 103 PHE A O 1
ATOM 807 N N . TYR A 1 104 ? 7.068 -0.611 -5.526 1.00 90.12 104 TYR A N 1
ATOM 808 C CA . TYR A 1 104 ? 7.732 -0.160 -4.302 1.00 90.12 104 TYR A CA 1
ATOM 809 C C . TYR A 1 104 ? 7.251 1.220 -3.846 1.00 90.12 104 TYR A C 1
ATOM 811 O O . TYR A 1 104 ? 7.133 1.477 -2.647 1.00 90.12 104 TYR A O 1
ATOM 819 N N . LEU A 1 105 ? 6.957 2.118 -4.793 1.00 93.19 105 LEU A N 1
ATOM 820 C CA . LEU A 1 105 ? 6.364 3.418 -4.482 1.00 93.19 105 LEU A CA 1
AT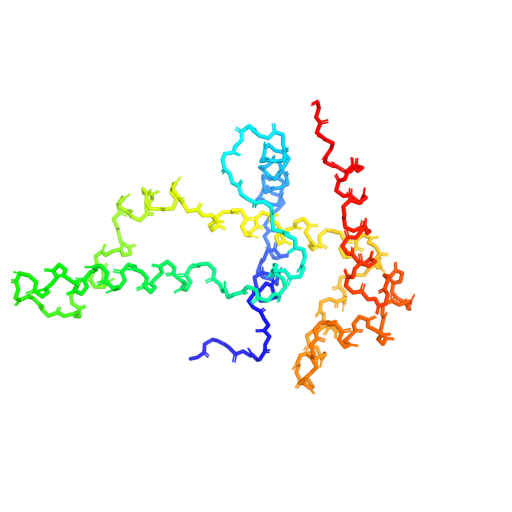OM 821 C C . LEU A 1 105 ? 4.988 3.246 -3.825 1.00 93.19 105 LEU A C 1
ATOM 823 O O . LEU A 1 105 ? 4.720 3.854 -2.790 1.00 93.19 105 LEU A O 1
ATOM 827 N N . GLN A 1 106 ? 4.139 2.388 -4.391 1.00 94.75 106 GLN A N 1
ATOM 828 C CA . GLN A 1 106 ? 2.824 2.091 -3.838 1.00 94.75 106 GLN A CA 1
ATOM 829 C C . GLN A 1 106 ? 2.917 1.362 -2.494 1.00 94.75 106 GLN A C 1
ATOM 831 O O . GLN A 1 106 ? 2.203 1.750 -1.578 1.00 94.75 106 GLN A O 1
ATOM 836 N N . ALA A 1 107 ? 3.824 0.394 -2.328 1.00 94.25 107 ALA A N 1
ATOM 837 C CA . ALA A 1 107 ? 4.056 -0.301 -1.060 1.00 94.25 107 ALA A CA 1
ATOM 838 C C . ALA A 1 107 ? 4.453 0.669 0.063 1.00 94.25 107 ALA A C 1
ATOM 840 O O . ALA A 1 107 ? 3.893 0.613 1.156 1.00 94.25 107 ALA A O 1
ATOM 841 N N . ARG A 1 108 ? 5.338 1.638 -0.218 1.00 95.31 108 ARG A N 1
ATOM 842 C CA . ARG A 1 108 ? 5.693 2.689 0.748 1.00 95.31 108 ARG A CA 1
ATOM 843 C C . ARG A 1 108 ? 4.479 3.512 1.176 1.00 95.31 108 ARG A C 1
ATOM 845 O O . ARG A 1 108 ? 4.270 3.710 2.373 1.00 95.31 108 ARG A O 1
ATOM 852 N N . VAL A 1 109 ? 3.690 4.005 0.224 1.00 97.38 109 VAL A N 1
ATOM 853 C CA . VAL A 1 109 ? 2.520 4.842 0.539 1.00 97.38 109 VAL A CA 1
ATOM 854 C C . VAL A 1 109 ? 1.403 4.024 1.187 1.00 97.38 109 VAL A C 1
ATOM 856 O O . VAL A 1 109 ? 0.707 4.521 2.068 1.00 97.38 109 VAL A O 1
ATOM 859 N N . PHE A 1 110 ? 1.265 2.755 0.815 1.00 97.31 110 PHE A N 1
ATOM 860 C CA . PHE A 1 110 ? 0.348 1.822 1.454 1.00 97.31 110 PHE A CA 1
ATOM 861 C C . PHE A 1 110 ? 0.719 1.575 2.916 1.00 97.31 110 PHE A C 1
ATOM 863 O O . PHE A 1 110 ? -0.146 1.597 3.793 1.00 97.31 110 PHE A O 1
ATOM 870 N N . ALA A 1 111 ? 2.013 1.423 3.194 1.00 96.75 111 ALA A N 1
ATOM 871 C CA . ALA A 1 111 ? 2.497 1.287 4.553 1.00 96.75 111 ALA A CA 1
ATOM 872 C C . ALA A 1 111 ? 2.214 2.546 5.386 1.00 96.75 111 ALA A C 1
ATOM 874 O O . ALA A 1 111 ? 1.748 2.438 6.519 1.00 96.75 111 ALA A O 1
ATOM 875 N N . ASP A 1 112 ? 2.425 3.734 4.809 1.00 97.75 112 ASP A N 1
ATOM 876 C CA . ASP A 1 112 ? 2.084 5.006 5.457 1.00 97.75 112 ASP A CA 1
ATOM 877 C C . ASP A 1 112 ? 0.584 5.091 5.774 1.00 97.75 112 ASP A C 1
ATOM 879 O O . ASP A 1 112 ? 0.214 5.397 6.905 1.00 97.75 112 ASP A O 1
ATOM 883 N N . PHE A 1 113 ? -0.278 4.741 4.814 1.00 98.06 113 PHE A N 1
ATOM 884 C CA . PHE A 1 113 ? -1.729 4.698 5.001 1.00 98.06 113 PHE A CA 1
ATOM 885 C C . PHE A 1 113 ? -2.146 3.777 6.151 1.00 98.06 113 PHE A C 1
ATOM 887 O O . PHE A 1 113 ? -2.970 4.170 6.983 1.00 98.06 113 PHE A O 1
ATOM 894 N N . LEU A 1 114 ? -1.594 2.561 6.209 1.00 97.81 114 LEU A N 1
ATOM 895 C CA . LEU A 1 114 ? -1.913 1.607 7.267 1.00 97.81 114 LEU A CA 1
ATOM 896 C C . LEU A 1 114 ? -1.467 2.139 8.629 1.00 97.81 114 LEU A C 1
ATOM 898 O O . LEU A 1 114 ? -2.301 2.237 9.523 1.00 97.81 114 LEU A O 1
ATOM 902 N N . ILE A 1 115 ? -0.209 2.561 8.772 1.00 97.56 115 ILE A N 1
ATOM 903 C CA . ILE A 1 115 ? 0.324 3.090 10.040 1.00 97.56 115 ILE A CA 1
ATOM 904 C C . ILE A 1 115 ? -0.473 4.312 10.497 1.00 97.56 115 ILE A C 1
ATOM 906 O O . ILE A 1 115 ? -0.840 4.427 11.667 1.00 97.56 115 ILE A O 1
ATOM 910 N N . GLU A 1 116 ? -0.765 5.234 9.583 1.00 97.56 116 GLU A N 1
ATOM 911 C CA . GLU A 1 116 ? -1.501 6.445 9.912 1.00 97.56 116 GLU A CA 1
ATOM 912 C C . GLU A 1 116 ? -2.954 6.142 10.279 1.00 97.56 116 GLU A C 1
ATOM 914 O O . GLU A 1 116 ? -3.499 6.784 11.176 1.00 97.56 116 GLU A O 1
ATOM 919 N N . THR A 1 117 ? -3.593 5.167 9.635 1.00 97.50 117 THR A N 1
ATOM 920 C CA . THR A 1 117 ? -4.987 4.823 9.932 1.00 97.50 117 THR A CA 1
ATOM 921 C C . THR A 1 117 ? -5.113 4.066 11.248 1.00 97.50 117 THR A C 1
ATOM 923 O O . THR A 1 117 ? -5.970 4.406 12.063 1.00 97.50 117 THR A O 1
ATOM 926 N N . THR A 1 118 ? -4.252 3.074 11.477 1.00 97.12 118 THR A N 1
ATOM 927 C CA . THR A 1 118 ? -4.315 2.192 12.652 1.00 97.12 118 THR A CA 1
ATOM 928 C C . THR A 1 118 ? -3.584 2.758 13.865 1.00 97.12 118 THR A C 1
ATOM 930 O O . THR A 1 118 ? -3.759 2.266 14.978 1.00 97.12 118 THR A O 1
ATOM 933 N N . LYS A 1 119 ? -2.769 3.803 13.664 1.00 96.75 119 LYS A N 1
ATOM 934 C CA . LYS A 1 119 ? -1.907 4.427 14.680 1.00 96.75 119 LYS A CA 1
ATOM 935 C C . LYS A 1 119 ? -0.891 3.454 15.288 1.00 96.75 119 LYS A C 1
ATOM 937 O O . LYS A 1 119 ? -0.426 3.671 16.405 1.00 96.75 119 LYS A O 1
ATOM 942 N N . THR A 1 120 ? -0.535 2.390 14.564 1.00 93.69 120 THR A N 1
ATOM 943 C CA . THR A 1 120 ? 0.438 1.392 15.017 1.00 93.69 120 THR A CA 1
ATOM 944 C C . THR A 1 120 ? 1.188 0.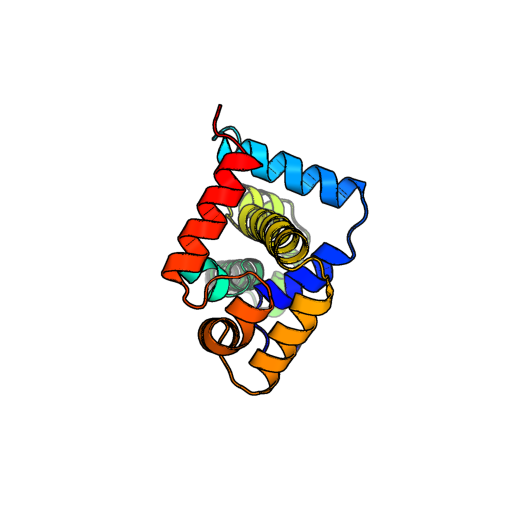744 13.855 1.00 93.69 120 THR A C 1
ATOM 946 O O . THR A 1 120 ? 0.596 0.338 12.857 1.00 93.69 120 THR A O 1
ATOM 949 N N . GLU A 1 121 ? 2.503 0.588 14.009 1.00 90.12 121 GLU A N 1
ATOM 950 C CA . GLU A 1 121 ? 3.338 -0.183 13.078 1.00 90.12 121 GLU A CA 1
ATOM 951 C C . GLU A 1 121 ? 3.137 -1.694 13.240 1.00 90.12 121 GLU A C 1
ATOM 953 O O . GLU A 1 121 ? 3.337 -2.453 12.295 1.00 90.12 121 GLU A O 1
ATOM 958 N N . ASN A 1 122 ? 2.646 -2.150 14.399 1.00 92.81 122 ASN A N 1
ATOM 959 C CA . ASN A 1 122 ? 2.394 -3.573 14.643 1.00 92.81 122 ASN A CA 1
ATOM 960 C C . ASN A 1 122 ? 1.263 -4.148 13.766 1.00 92.81 122 ASN A C 1
ATOM 962 O O . ASN A 1 122 ? 0.997 -5.350 13.791 1.00 92.81 122 ASN A O 1
ATOM 966 N N . ILE A 1 123 ? 0.597 -3.308 12.970 1.00 95.75 123 ILE A N 1
ATOM 967 C CA . ILE A 1 123 ? -0.427 -3.748 12.028 1.00 95.75 123 ILE A CA 1
ATOM 968 C C . ILE A 1 123 ? 0.113 -4.778 11.029 1.00 95.75 123 ILE A C 1
ATOM 970 O O . ILE A 1 123 ? -0.567 -5.761 10.746 1.00 95.75 123 ILE A O 1
ATOM 974 N N . PHE A 1 124 ? 1.359 -4.625 10.568 1.00 94.69 124 PHE A N 1
ATOM 975 C CA . PHE A 1 124 ? 1.983 -5.584 9.651 1.00 94.69 124 PHE A CA 1
ATOM 976 C C . PHE A 1 124 ? 2.243 -6.932 10.320 1.00 94.69 124 PHE A C 1
ATOM 978 O O . PHE A 1 124 ? 2.052 -7.964 9.686 1.00 94.69 124 PHE A O 1
ATOM 985 N N . GLY A 1 125 ? 2.599 -6.930 11.609 1.00 93.69 125 GLY A N 1
ATOM 986 C CA . GLY A 1 125 ? 2.730 -8.150 12.405 1.00 93.69 125 GLY A CA 1
ATOM 987 C C . GLY A 1 125 ? 1.403 -8.903 12.503 1.00 93.69 125 GLY A C 1
ATOM 988 O O . GLY A 1 125 ? 1.344 -10.088 12.193 1.00 93.69 125 GLY A O 1
ATOM 989 N N . SER A 1 126 ? 0.313 -8.195 12.816 1.00 95.06 126 SER A N 1
ATOM 990 C CA . SER A 1 126 ? -1.031 -8.792 12.871 1.00 95.06 126 SER A CA 1
ATOM 991 C C . SER A 1 126 ? -1.475 -9.383 11.524 1.00 95.06 126 SER A C 1
ATOM 993 O O . SER A 1 126 ? -2.057 -10.469 11.476 1.00 95.06 126 SER A O 1
ATOM 995 N N . ILE A 1 127 ? -1.178 -8.698 10.416 1.00 94.81 127 ILE A N 1
ATOM 996 C CA . ILE A 1 127 ? -1.470 -9.196 9.065 1.00 94.81 127 ILE A CA 1
ATOM 997 C C . ILE A 1 127 ? -0.618 -10.436 8.754 1.00 94.81 127 ILE A C 1
ATOM 999 O O . ILE A 1 127 ? -1.143 -11.425 8.238 1.00 94.81 127 ILE A O 1
ATOM 1003 N N . ALA A 1 128 ? 0.674 -10.416 9.094 1.00 92.81 128 ALA A N 1
ATOM 1004 C CA . ALA A 1 128 ? 1.586 -11.543 8.901 1.00 92.81 128 ALA A CA 1
ATOM 1005 C C . ALA A 1 128 ? 1.138 -12.787 9.684 1.00 92.81 128 ALA A C 1
ATOM 1007 O O . ALA A 1 128 ? 1.140 -13.890 9.139 1.00 92.81 128 ALA A O 1
ATOM 1008 N N . GLU A 1 129 ? 0.681 -12.619 10.928 1.00 92.94 129 GLU A N 1
ATOM 1009 C CA . GLU A 1 129 ? 0.069 -13.690 11.725 1.00 92.94 129 GLU A CA 1
ATOM 1010 C C . GLU A 1 129 ? -1.197 -14.249 11.056 1.00 92.94 129 GLU A C 1
ATOM 1012 O O . GLU A 1 129 ? -1.440 -15.457 11.078 1.00 92.94 129 GLU A O 1
ATOM 1017 N N . GLY A 1 130 ? -1.989 -13.387 10.409 1.00 92.44 130 GLY A N 1
ATOM 1018 C CA . GLY A 1 130 ? -3.100 -13.783 9.544 1.00 92.44 130 GLY A CA 1
ATOM 1019 C C . GLY A 1 130 ? -2.674 -14.760 8.451 1.00 92.44 130 GLY A C 1
ATOM 1020 O O . GLY A 1 130 ? -3.205 -15.872 8.380 1.00 92.44 130 GLY A O 1
ATOM 1021 N N . TYR A 1 131 ? -1.677 -14.374 7.657 1.00 90.38 131 TYR A N 1
ATOM 1022 C CA . TYR A 1 131 ? -1.137 -15.207 6.581 1.00 90.38 131 TYR A CA 1
ATOM 1023 C C . TYR A 1 131 ? -0.489 -16.497 7.082 1.00 90.38 131 TYR A C 1
ATOM 1025 O O . TYR A 1 131 ? -0.691 -17.557 6.490 1.00 90.38 131 TYR A O 1
ATOM 1033 N N . ALA A 1 132 ? 0.238 -16.448 8.200 1.00 89.69 132 ALA A N 1
ATOM 1034 C CA . ALA A 1 132 ? 0.826 -17.635 8.818 1.00 89.69 132 ALA A CA 1
ATOM 1035 C C . ALA A 1 132 ? -0.242 -18.655 9.259 1.00 89.69 132 ALA A C 1
ATOM 1037 O O . ALA A 1 132 ? 0.001 -19.860 9.219 1.00 89.69 132 ALA A O 1
ATOM 1038 N N . ALA A 1 133 ? -1.439 -18.181 9.619 1.00 90.44 133 ALA A N 1
ATOM 1039 C CA . ALA A 1 133 ? -2.604 -19.014 9.912 1.00 90.44 133 ALA A CA 1
ATOM 1040 C C . ALA A 1 133 ? -3.382 -19.468 8.654 1.00 90.44 133 ALA A C 1
ATOM 1042 O O . ALA A 1 133 ? -4.435 -20.089 8.782 1.00 90.44 133 ALA A O 1
ATOM 1043 N N . GLY A 1 134 ? -2.895 -19.162 7.446 1.00 89.44 134 GLY A N 1
ATOM 1044 C CA . GLY A 1 134 ? -3.535 -19.523 6.177 1.00 89.44 134 GLY A CA 1
ATOM 1045 C C . GLY A 1 134 ? -4.717 -18.635 5.777 1.00 89.44 134 GLY A C 1
ATOM 1046 O O . GLY A 1 134 ? -5.473 -19.009 4.882 1.00 89.44 134 GLY A O 1
ATOM 1047 N N . ARG A 1 135 ? -4.899 -17.479 6.429 1.00 90.94 135 ARG A N 1
ATOM 1048 C CA . ARG A 1 135 ? -5.936 -16.495 6.081 1.00 90.94 135 ARG A CA 1
ATOM 1049 C C . ARG A 1 135 ? -5.459 -15.572 4.961 1.00 90.94 135 ARG A C 1
ATOM 1051 O O . ARG A 1 135 ? -4.271 -15.280 4.850 1.00 90.94 135 ARG A O 1
ATOM 1058 N N . THR A 1 136 ? -6.395 -15.065 4.165 1.00 90.69 136 THR A N 1
ATOM 1059 C CA . THR A 1 136 ? -6.126 -13.981 3.209 1.00 90.69 136 THR A CA 1
ATOM 1060 C C . THR A 1 136 ? -6.161 -12.615 3.901 1.00 90.69 136 THR A C 1
ATOM 1062 O O . THR A 1 136 ? -6.689 -12.479 5.009 1.00 90.69 136 THR A O 1
ATOM 1065 N N . PHE A 1 137 ? -5.676 -11.559 3.234 1.00 92.88 137 PHE A N 1
ATOM 1066 C CA . PHE A 1 137 ? -5.871 -10.191 3.734 1.00 92.88 137 PHE A CA 1
ATOM 1067 C C . PHE A 1 137 ? -7.355 -9.841 3.901 1.00 92.88 137 PHE A C 1
ATOM 1069 O O . PHE A 1 137 ? -7.703 -9.164 4.859 1.00 92.88 137 PHE A O 1
ATOM 1076 N N . ASN A 1 138 ? -8.237 -10.314 3.012 1.00 93.69 138 ASN A N 1
ATOM 1077 C CA . ASN A 1 138 ? -9.672 -10.050 3.126 1.00 93.69 138 ASN A CA 1
ATOM 1078 C C . ASN A 1 138 ? -10.278 -10.710 4.375 1.00 93.69 138 ASN A C 1
ATOM 1080 O O . ASN A 1 138 ? -11.083 -10.082 5.056 1.00 93.69 138 ASN A O 1
ATOM 1084 N N . ASP A 1 139 ? -9.855 -11.932 4.711 1.00 94.50 139 ASP A N 1
ATOM 1085 C CA . ASP A 1 139 ? -10.290 -12.605 5.942 1.00 94.50 139 ASP A CA 1
ATOM 1086 C C . ASP A 1 139 ? -9.791 -11.852 7.181 1.00 94.50 139 ASP A C 1
ATOM 1088 O O . ASP A 1 139 ? -10.558 -11.576 8.103 1.00 94.50 139 ASP A O 1
ATOM 1092 N N . TRP A 1 140 ? -8.512 -11.457 7.179 1.00 95.69 140 TRP A N 1
ATOM 1093 C CA . TRP A 1 140 ? -7.943 -10.648 8.255 1.00 95.69 140 TRP A CA 1
ATOM 1094 C C . TRP A 1 140 ? -8.672 -9.305 8.397 1.00 95.69 140 TRP A C 1
ATOM 1096 O O . TRP A 1 140 ? -8.979 -8.896 9.516 1.00 95.69 140 TRP A O 1
ATOM 1106 N N . LEU A 1 141 ? -8.989 -8.640 7.283 1.00 96.94 141 LEU A N 1
ATOM 1107 C CA . LEU A 1 141 ? -9.670 -7.348 7.252 1.00 96.94 141 LEU A CA 1
ATOM 1108 C C . LEU A 1 141 ? -11.099 -7.449 7.799 1.00 96.94 141 LEU A C 1
ATOM 1110 O O . LEU A 1 141 ? -11.517 -6.585 8.567 1.00 96.94 141 LEU A O 1
ATOM 1114 N N . ALA A 1 142 ? -11.830 -8.508 7.452 1.00 97.38 142 ALA A N 1
ATOM 1115 C CA . ALA A 1 142 ? -13.182 -8.740 7.951 1.00 97.38 142 ALA A CA 1
ATOM 1116 C C . ALA A 1 142 ? -13.228 -8.897 9.478 1.00 97.38 142 ALA A C 1
ATOM 1118 O O . ALA A 1 142 ? -14.148 -8.400 10.126 1.00 97.38 142 ALA A O 1
ATOM 1119 N N . GLU A 1 143 ? -12.220 -9.549 10.056 1.00 96.94 143 GLU A N 1
ATOM 1120 C CA . GLU A 1 143 ? -12.148 -9.827 11.492 1.00 96.94 143 GLU A CA 1
ATOM 1121 C C . GLU A 1 143 ? -11.525 -8.674 12.296 1.00 96.94 143 GLU A C 1
ATOM 1123 O O . GLU A 1 143 ? -12.004 -8.328 13.375 1.00 96.94 143 GLU A O 1
ATOM 1128 N N . ASN A 1 144 ? -10.469 -8.049 11.768 1.00 96.94 144 ASN A N 1
ATOM 1129 C CA . ASN A 1 144 ? -9.630 -7.102 12.509 1.00 96.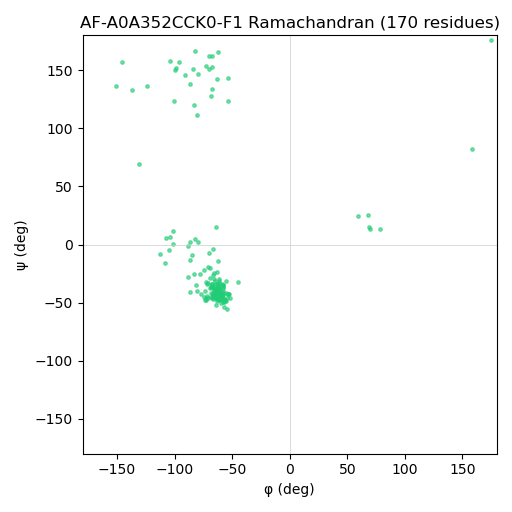94 144 ASN A CA 1
ATOM 1130 C C . ASN A 1 144 ? -9.820 -5.649 12.062 1.00 96.94 144 ASN A C 1
ATOM 1132 O O . ASN A 1 144 ? -9.407 -4.734 12.777 1.00 96.94 144 ASN A O 1
ATOM 1136 N N . GLY A 1 145 ? -10.429 -5.411 10.898 1.00 96.50 145 GLY A N 1
ATOM 1137 C CA . GLY A 1 145 ? -10.491 -4.092 10.275 1.00 96.50 145 GLY A CA 1
ATOM 1138 C C . GLY A 1 145 ? -11.125 -3.044 11.185 1.00 96.50 145 GLY A C 1
ATOM 1139 O O . GLY A 1 145 ? -10.484 -2.043 11.511 1.00 96.50 145 GLY A O 1
ATOM 1140 N N . ALA A 1 146 ? -12.332 -3.318 11.691 1.00 97.06 146 ALA A N 1
ATOM 1141 C CA . ALA A 1 146 ? -13.077 -2.384 12.537 1.00 97.06 146 ALA A CA 1
ATOM 1142 C C . ALA A 1 146 ? -12.309 -1.984 13.809 1.00 97.06 146 ALA A C 1
ATOM 1144 O O . ALA A 1 146 ? -12.270 -0.804 14.161 1.00 97.06 146 ALA A O 1
ATOM 1145 N N . ALA A 1 147 ? -11.648 -2.943 14.467 1.00 96.31 147 ALA A N 1
ATOM 1146 C CA . ALA A 1 147 ? -10.847 -2.691 15.667 1.00 96.31 147 ALA A CA 1
ATOM 1147 C C . ALA A 1 147 ? -9.615 -1.809 15.390 1.00 96.31 147 ALA A C 1
ATOM 1149 O O . ALA A 1 147 ? -9.134 -1.122 16.287 1.00 96.31 147 ALA A O 1
ATOM 1150 N N . ASN A 1 148 ? -9.136 -1.794 14.144 1.00 95.94 148 ASN A N 1
ATOM 1151 C CA . ASN A 1 148 ? -7.986 -1.015 13.694 1.00 95.94 148 ASN A CA 1
ATOM 1152 C C . ASN A 1 148 ? -8.388 0.269 12.939 1.00 95.94 148 ASN A C 1
ATOM 1154 O O . ASN A 1 148 ? -7.549 0.899 12.298 1.00 95.94 148 ASN A O 1
ATOM 1158 N N . GLY A 1 149 ? -9.667 0.666 12.966 1.00 95.88 149 GLY A N 1
ATOM 1159 C CA . GLY A 1 149 ? -10.148 1.849 12.239 1.00 95.88 149 GLY A CA 1
ATOM 1160 C C . GLY A 1 149 ? -10.138 1.690 10.711 1.00 95.88 149 GLY A C 1
ATOM 1161 O O . GLY A 1 149 ? -10.246 2.680 9.975 1.00 95.88 149 GLY A O 1
ATOM 1162 N N . LEU A 1 150 ? -10.014 0.457 10.223 1.00 97.38 150 LEU A N 1
ATOM 1163 C CA . LEU A 1 150 ? -10.118 0.085 8.819 1.00 97.38 150 LEU A CA 1
ATOM 1164 C C . LEU A 1 150 ? -11.545 -0.404 8.503 1.00 97.38 150 LEU A C 1
ATOM 1166 O O . LEU A 1 150 ? -12.274 -0.836 9.397 1.00 97.38 150 LEU A O 1
ATOM 1170 N N . PRO A 1 151 ? -11.970 -0.345 7.233 1.00 97.75 151 PRO A N 1
ATOM 1171 C CA . PRO A 1 151 ? -13.172 -1.039 6.782 1.00 97.75 151 PRO A CA 1
ATOM 1172 C C . PRO A 1 151 ? -13.035 -2.558 6.934 1.00 97.75 151 PRO A C 1
ATOM 1174 O O . PRO A 1 151 ? -11.932 -3.062 7.118 1.00 97.75 151 PRO A O 1
ATOM 1177 N N . THR A 1 152 ? -14.143 -3.291 6.837 1.00 97.25 152 THR A N 1
ATOM 1178 C CA . THR A 1 152 ? -14.172 -4.758 7.012 1.00 97.25 152 THR A CA 1
ATOM 1179 C C . THR A 1 152 ? -14.289 -5.527 5.696 1.00 97.25 152 THR A C 1
ATOM 1181 O O . THR A 1 152 ? -14.461 -6.740 5.700 1.00 97.25 152 THR A O 1
ATOM 1184 N N . ASP A 1 153 ? -14.216 -4.841 4.557 1.00 95.38 153 ASP A N 1
ATOM 1185 C 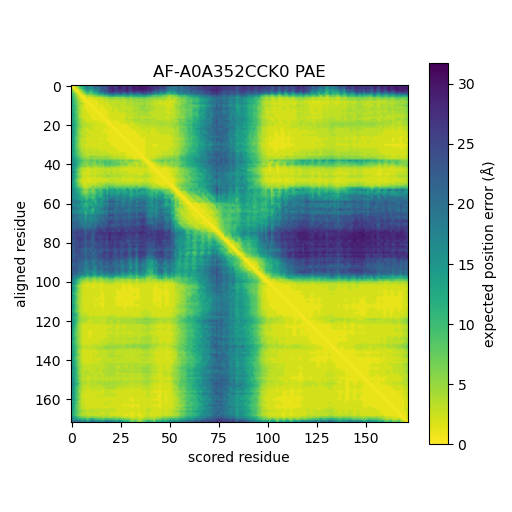CA . ASP A 1 153 ? -14.224 -5.456 3.233 1.00 95.38 153 ASP A CA 1
ATOM 1186 C C . ASP A 1 153 ? -13.349 -4.668 2.250 1.00 95.38 153 ASP A C 1
ATOM 1188 O O . ASP A 1 153 ? -13.087 -3.474 2.428 1.00 95.38 153 ASP A O 1
ATOM 1192 N N . ILE A 1 154 ? -12.897 -5.350 1.195 1.00 94.50 154 ILE A N 1
ATOM 1193 C CA . ILE A 1 154 ? -11.955 -4.790 0.218 1.00 94.50 154 ILE A CA 1
ATOM 1194 C C . ILE A 1 154 ? -12.534 -3.612 -0.570 1.00 94.50 154 ILE A C 1
ATOM 1196 O O . ILE A 1 154 ? -11.779 -2.717 -0.937 1.00 94.50 154 ILE A O 1
ATOM 1200 N N . ALA A 1 155 ? -13.842 -3.570 -0.833 1.00 94.88 155 ALA A N 1
ATOM 1201 C CA . ALA A 1 155 ? -14.425 -2.480 -1.614 1.00 94.88 155 ALA A CA 1
ATOM 1202 C C . ALA A 1 155 ? -14.443 -1.174 -0.807 1.00 94.88 155 ALA A C 1
ATOM 1204 O O . ALA A 1 155 ? -14.037 -0.122 -1.304 1.00 94.88 155 ALA A O 1
ATOM 1205 N N . ALA A 1 156 ? -14.849 -1.242 0.460 1.00 97.12 156 ALA A N 1
ATOM 1206 C CA . ALA A 1 156 ? -14.789 -0.104 1.365 1.00 97.12 156 ALA A CA 1
ATOM 1207 C C . ALA A 1 156 ? -13.338 0.290 1.696 1.00 97.12 156 ALA A C 1
ATOM 1209 O O . ALA A 1 156 ? -13.034 1.477 1.835 1.00 97.12 156 ALA A O 1
ATOM 1210 N N . PHE A 1 157 ? -12.430 -0.687 1.779 1.00 97.50 157 PHE A N 1
ATOM 1211 C CA . PHE A 1 157 ? -10.996 -0.446 1.940 1.00 97.50 157 PHE A CA 1
ATOM 1212 C C . PHE A 1 157 ? -10.400 0.323 0.761 1.00 97.50 157 PHE A C 1
ATOM 1214 O O . PHE A 1 157 ? -9.724 1.324 0.983 1.00 97.50 157 PHE A O 1
ATOM 1221 N N . GLU A 1 158 ? -10.709 -0.082 -0.474 1.00 96.44 158 GLU A N 1
ATOM 1222 C CA . GLU A 1 158 ? -10.326 0.634 -1.696 1.00 96.44 158 GLU A CA 1
ATOM 1223 C C . GLU A 1 158 ? -10.825 2.084 -1.661 1.00 96.44 158 GLU A C 1
ATOM 1225 O O . GLU A 1 158 ? -10.053 3.014 -1.872 1.00 96.44 158 GLU A O 1
ATOM 1230 N N . ALA A 1 159 ? -12.095 2.306 -1.309 1.00 97.69 159 ALA A N 1
ATOM 1231 C CA . ALA A 1 159 ? -12.649 3.656 -1.216 1.00 97.69 159 ALA A CA 1
ATOM 1232 C C . ALA A 1 159 ? -11.929 4.514 -0.159 1.00 97.69 159 ALA A C 1
ATOM 1234 O O . ALA A 1 159 ? -11.674 5.700 -0.379 1.00 97.69 159 ALA A O 1
ATOM 1235 N N . LYS A 1 160 ? -11.569 3.920 0.988 1.00 97.94 160 LYS A N 1
ATOM 1236 C CA . LYS A 1 160 ? -10.802 4.610 2.032 1.00 97.94 160 LYS A CA 1
ATOM 1237 C C . LYS A 1 160 ? -9.373 4.920 1.584 1.00 97.94 160 LYS A C 1
ATOM 1239 O O . LYS A 1 160 ? -8.886 6.018 1.853 1.00 97.94 160 LYS A O 1
ATOM 1244 N N . TRP A 1 161 ? -8.726 3.981 0.899 1.00 97.69 161 TRP A N 1
ATOM 1245 C CA . TRP A 1 161 ? -7.418 4.173 0.282 1.00 97.69 161 TRP A CA 1
ATOM 1246 C C . TRP A 1 161 ? -7.448 5.332 -0.719 1.00 97.69 161 TRP A C 1
ATOM 1248 O O . TRP A 1 161 ? -6.648 6.254 -0.598 1.00 97.69 161 TRP A O 1
ATOM 1258 N N . GLU A 1 162 ? -8.421 5.367 -1.630 1.00 97.00 162 GLU A N 1
ATOM 1259 C CA . GLU A 1 162 ? -8.564 6.446 -2.615 1.00 97.00 162 GLU A CA 1
ATOM 1260 C C . GLU A 1 162 ? -8.835 7.816 -1.975 1.00 97.00 162 GLU A C 1
ATOM 1262 O O . GLU A 1 162 ? -8.295 8.840 -2.414 1.00 97.00 162 GLU A O 1
ATOM 1267 N N . ALA A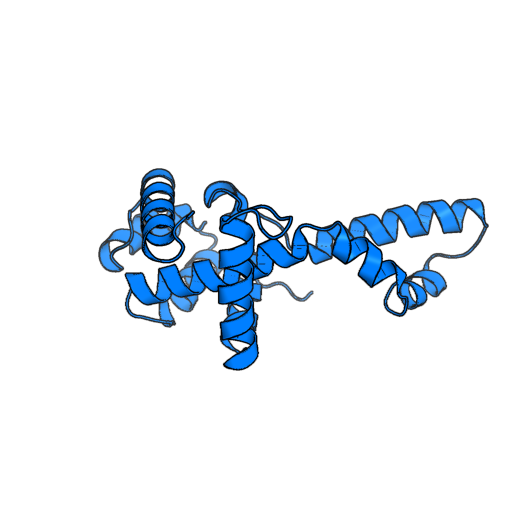 1 163 ? -9.616 7.856 -0.891 1.00 97.69 163 ALA A N 1
ATOM 1268 C CA . ALA A 1 163 ? -9.830 9.076 -0.116 1.00 97.69 163 ALA A CA 1
ATOM 1269 C C . ALA A 1 163 ? -8.532 9.564 0.554 1.00 97.69 163 ALA A C 1
ATOM 1271 O O . ALA A 1 163 ? -8.205 10.751 0.472 1.00 97.69 163 ALA A O 1
ATOM 1272 N N . TYR A 1 164 ? -7.765 8.653 1.164 1.00 97.94 164 TYR A N 1
ATOM 1273 C CA . TYR A 1 164 ? -6.453 8.955 1.746 1.00 97.94 164 TYR A CA 1
ATOM 1274 C C . TYR A 1 164 ? -5.510 9.543 0.700 1.00 97.94 164 TYR A C 1
ATOM 1276 O O . TYR A 1 164 ? -4.907 10.600 0.892 1.00 97.94 164 TYR A O 1
ATOM 1284 N N . LEU A 1 165 ? -5.445 8.859 -0.433 1.00 96.94 165 LEU A N 1
ATOM 1285 C CA . LEU A 1 165 ? -4.684 9.216 -1.603 1.00 96.94 165 LEU A CA 1
ATOM 1286 C C . LEU A 1 165 ? -5.066 10.619 -2.108 1.00 96.94 165 LEU A C 1
ATOM 1288 O O . LEU A 1 165 ? -4.180 11.436 -2.333 1.00 96.94 165 LEU A O 1
ATOM 1292 N N . THR A 1 166 ? -6.356 10.924 -2.243 1.00 96.44 166 THR A N 1
ATOM 1293 C CA . THR A 1 166 ? -6.840 12.242 -2.694 1.00 96.44 166 THR A CA 1
ATOM 1294 C C . THR A 1 166 ? -6.436 13.366 -1.738 1.00 96.44 166 THR A C 1
ATOM 1296 O O . THR A 1 166 ? -6.100 14.459 -2.187 1.00 96.44 166 THR A O 1
ATOM 1299 N N . HIS A 1 167 ? -6.436 13.098 -0.431 1.00 96.81 167 HIS A N 1
ATOM 1300 C CA . HIS A 1 167 ? -6.048 14.074 0.585 1.00 96.81 167 HIS A CA 1
ATOM 1301 C C . HIS A 1 167 ? -4.533 14.336 0.614 1.00 96.81 167 HIS A C 1
ATOM 1303 O O . HIS A 1 167 ? -4.106 15.487 0.624 1.00 96.81 167 HIS A O 1
ATOM 1309 N N . HIS A 1 168 ? -3.720 13.276 0.617 1.00 97.12 168 HIS A N 1
ATOM 1310 C CA . HIS A 1 168 ? -2.268 13.367 0.830 1.00 97.12 168 HIS A CA 1
ATOM 1311 C C . HIS A 1 168 ? -1.473 13.593 -0.454 1.00 97.12 168 HIS A C 1
ATOM 1313 O O . HIS A 1 168 ? -0.389 14.175 -0.435 1.00 97.12 168 HIS A O 1
ATOM 1319 N N . TYR A 1 169 ? -2.010 13.133 -1.579 1.00 95.56 169 TYR A N 1
ATOM 1320 C CA . TYR A 1 169 ? -1.375 13.208 -2.884 1.00 95.56 169 TYR A CA 1
ATOM 1321 C C . TYR A 1 169 ? -2.385 13.776 -3.887 1.00 95.56 169 TYR A C 1
ATOM 1323 O O . TYR A 1 169 ? -2.858 13.049 -4.748 1.00 95.56 169 TYR A O 1
ATOM 1331 N N . PRO A 1 170 ? -2.774 15.055 -3.802 1.00 91.69 170 PRO A N 1
ATOM 1332 C CA . PRO A 1 170 ? -3.737 15.620 -4.739 1.00 91.69 170 PRO A CA 1
ATOM 1333 C C . PRO A 1 170 ? -3.194 15.613 -6.177 1.00 91.69 170 PRO A C 1
ATOM 1335 O O . PRO A 1 170 ? -2.008 15.861 -6.429 1.00 91.69 170 PRO A O 1
ATOM 1338 N N . ILE A 1 171 ? -4.088 15.337 -7.128 1.00 87.00 171 ILE A N 1
ATOM 1339 C CA . ILE A 1 171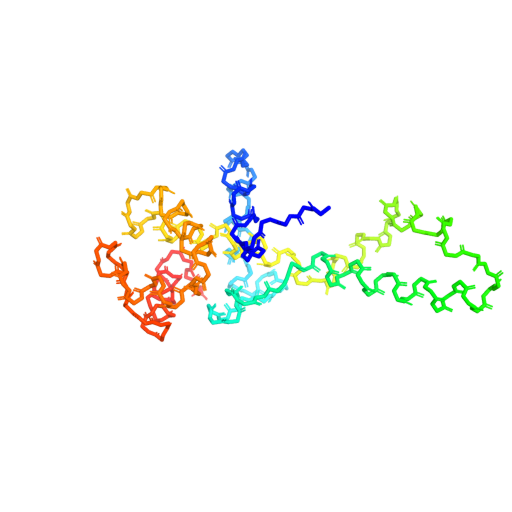 ? -3.848 15.569 -8.555 1.00 87.00 171 ILE A CA 1
ATOM 1340 C C . ILE A 1 171 ? -4.103 17.066 -8.761 1.00 87.00 171 ILE A C 1
ATOM 1342 O O . ILE A 1 171 ? -5.215 17.527 -8.512 1.00 87.00 171 ILE A O 1
ATOM 1346 N N . GLY A 1 172 ? -3.043 17.821 -9.058 1.00 68.81 172 GLY A N 1
ATOM 1347 C CA . GLY A 1 172 ? -3.108 19.277 -9.240 1.00 68.81 172 GLY A CA 1
ATOM 1348 C C . GLY A 1 172 ? -3.794 19.701 -10.529 1.00 68.81 172 GLY A C 1
ATOM 1349 O O . GLY A 1 172 ? -3.915 18.852 -11.439 1.00 68.81 172 GLY A O 1
#

Radius of gyration: 18.51 Å; Cα contacts (8 Å, |Δi|>4): 150; chains: 1; bounding box: 42×42×47 Å

Solvent-accessible surface area (backbone atoms only — not comparable to full-atom values): 9796 Å² total; per-residue (Å²): 132,90,75,68,81,60,53,44,58,58,60,50,36,59,56,58,71,70,50,54,73,68,60,53,51,48,38,56,52,50,40,44,36,34,68,55,67,75,35,94,67,58,87,70,59,56,78,56,52,73,69,41,72,49,52,64,61,54,49,50,51,49,52,54,50,52,49,48,54,51,26,62,75,70,76,50,70,75,78,68,54,64,64,50,57,80,72,43,72,63,48,56,56,50,54,72,76,44,53,51,64,30,52,56,29,48,37,53,54,50,50,49,51,49,29,67,57,48,72,39,76,62,54,60,55,57,50,47,53,30,26,72,71,72,40,49,72,62,57,42,26,51,74,45,13,64,86,39,70,39,48,49,43,67,70,58,35,42,54,51,50,52,50,51,42,51,71,78,47,59,68,126

pLDDT: mean 80.49, std 18.65, range [32.19, 98.06]

Foldseek 3Di:
DPDDLAAPLLVLLVVLVPDDPVVLVVLLVVLLCVLLVNADADDDQPVDLLRDHQQVVVVLVVVLVVQVVVCVVVVHDSPPVSVVCVPDCVVVVVVSVGNNSVSSSNSSVVQVLQCVQQVDNCVSVQVSVCSNVVHGPLRSLLVCQVVSNHHNGSVSNSVSSVVVCCVSRNND

Sequence (172 aa):
HYGGSAPDWLDETAAILCEDAKTTADRRRQFALQRQGKFQGRIWPMRHFLEMAHPLAQEDAHLLTEAKKEAAAEGRSDGAFKITIYKGDEAKALIGNSNAPSFYLQARVFADFLIETTKTENIFGSIAEGYAAGRTFNDWLAENGAANGLPTDIAAFEAKWEAYLTHHYPIG

Mean predicted aligned error: 9.61 Å

Secondary structure (DSSP, 8-state):
----SS-HHHHHHHHHHTS-HHHHHHHHHHHHHHHTTSS---PPPHHHHTTPPPHHHHHHHHHHHHHHHHHHHHT--HHHHHHHHTTSHHHHHHHHT-SHHHHHHHHHHHHHHHHHHHS-TTHHHHHHHHHHTT--HHHHHHHHTGGGTS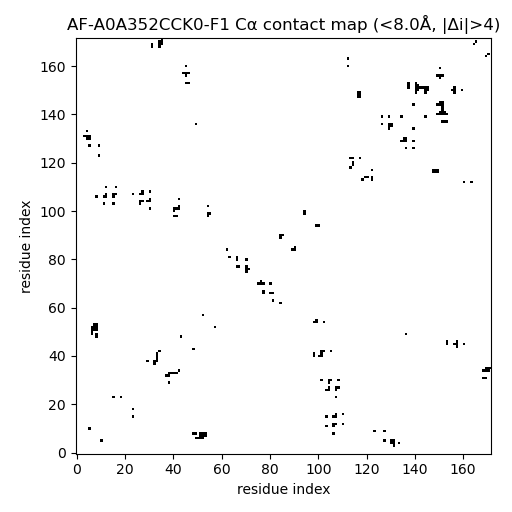-SSHHHHHHHHHHHHHHHS---